Protein AF-A0A9D5SJ25-F1 (afdb_monomer)

Radius of gyration: 25.34 Å; Cα contacts (8 Å, |Δi|>4): 35; chains: 1; bounding box: 55×21×74 Å

Nearest PDB structures (foldseek):
  4bay-assembly1_A  TM=8.058E-01  e=9.791E-01  Homo sapiens
  8dk2-assembly1_D  TM=8.797E-01  e=1.371E+00  Pseudomonas aeruginosa PA14
  4ovv-assembly1_B  TM=4.702E-01  e=4.361E-01  Homo sapiens
  5y05-assembly1_A  TM=4.586E-01  e=3.811E-01  Mycolicibacterium smegmatis MC2 155
  8t8f-assembly1_E  TM=5.007E-01  e=4.031E+00  Saccharomyces cerevisiae W303

pLDDT: mean 81.31, std 14.92, range [41.81, 97.25]

Structure (mmCIF, N/CA/C/O backbone):
data_AF-A0A9D5SJ25-F1
#
_entry.id   AF-A0A9D5SJ25-F1
#
loop_
_atom_site.group_PDB
_atom_site.id
_atom_site.type_symbol
_atom_site.label_atom_id
_atom_site.label_alt_id
_atom_site.label_comp_id
_atom_site.label_asym_id
_atom_site.label_entity_id
_atom_site.label_seq_id
_atom_site.pdbx_PDB_ins_code
_atom_site.Cartn_x
_atom_site.Cartn_y
_atom_site.Cartn_z
_atom_site.occupancy
_atom_site.B_iso_or_equiv
_atom_site.auth_seq_id
_atom_site.auth_comp_id
_atom_site.auth_asym_id
_atom_site.auth_atom_id
_atom_site.pdbx_PDB_model_num
ATOM 1 N N . MET A 1 1 ? 35.946 -3.310 -43.940 1.00 50.12 1 MET A N 1
ATOM 2 C CA . MET A 1 1 ? 36.172 -2.083 -43.143 1.00 50.12 1 MET A CA 1
ATOM 3 C C . MET A 1 1 ? 34.874 -1.815 -42.413 1.00 50.12 1 MET A C 1
ATOM 5 O O . MET A 1 1 ? 33.852 -1.826 -43.081 1.00 50.12 1 MET A O 1
ATOM 9 N N . ALA A 1 2 ? 34.885 -1.671 -41.087 1.00 64.94 2 ALA A N 1
ATOM 10 C CA . ALA A 1 2 ? 33.654 -1.435 -40.335 1.00 64.94 2 ALA A CA 1
ATOM 11 C C . ALA A 1 2 ? 33.019 -0.110 -40.782 1.00 64.94 2 ALA A C 1
ATOM 13 O O . ALA A 1 2 ? 33.681 0.933 -40.784 1.00 64.94 2 ALA A O 1
ATOM 14 N N . ASN A 1 3 ? 31.758 -0.153 -41.203 1.00 70.12 3 ASN A N 1
ATOM 15 C CA . ASN A 1 3 ? 31.055 1.035 -41.655 1.00 70.12 3 ASN A CA 1
ATOM 16 C C . ASN A 1 3 ? 30.729 1.898 -40.431 1.00 70.12 3 ASN A C 1
ATOM 18 O O . ASN A 1 3 ? 30.011 1.484 -39.524 1.00 70.12 3 ASN A O 1
ATOM 22 N N . TRP A 1 4 ? 31.224 3.134 -40.407 1.00 73.88 4 TRP A N 1
ATOM 23 C CA . TRP A 1 4 ? 30.965 4.096 -39.326 1.00 73.88 4 TRP A CA 1
ATOM 24 C C . TRP A 1 4 ? 29.470 4.380 -39.080 1.00 73.88 4 TRP A C 1
ATOM 26 O O . TRP A 1 4 ? 29.109 4.855 -38.002 1.00 73.88 4 TRP A O 1
ATOM 36 N N . ASN A 1 5 ? 28.607 4.101 -40.061 1.00 73.75 5 ASN A N 1
ATOM 37 C CA . ASN A 1 5 ? 27.155 4.205 -39.918 1.00 73.75 5 ASN A CA 1
ATOM 38 C C . ASN A 1 5 ? 26.572 3.072 -39.063 1.00 73.75 5 ASN A C 1
ATOM 40 O O . ASN A 1 5 ? 25.752 3.369 -38.199 1.00 73.75 5 ASN A O 1
ATOM 44 N N . ASP A 1 6 ? 27.045 1.833 -39.219 1.00 73.25 6 ASP A N 1
ATOM 45 C CA . ASP A 1 6 ? 26.556 0.676 -38.452 1.00 73.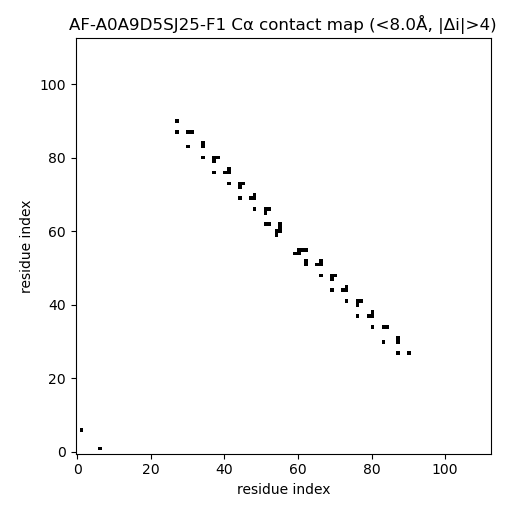25 6 ASP A CA 1
ATOM 46 C C . ASP A 1 6 ? 26.931 0.812 -36.968 1.00 73.25 6 ASP A C 1
ATOM 48 O O . ASP A 1 6 ? 26.100 0.623 -36.081 1.00 73.25 6 ASP A O 1
ATOM 52 N N . ILE A 1 7 ? 28.142 1.311 -36.683 1.00 72.94 7 ILE A N 1
ATOM 53 C CA . ILE A 1 7 ? 28.587 1.618 -35.312 1.00 72.94 7 ILE A CA 1
ATOM 54 C C . ILE A 1 7 ? 27.696 2.692 -34.666 1.00 72.94 7 ILE A C 1
ATOM 56 O O . ILE A 1 7 ? 27.264 2.538 -33.524 1.00 72.94 7 ILE A O 1
ATOM 60 N N . LYS A 1 8 ? 27.386 3.788 -35.376 1.00 73.75 8 LYS A N 1
ATOM 61 C CA . LYS A 1 8 ? 26.509 4.853 -34.848 1.00 73.75 8 LYS A CA 1
ATOM 62 C C . LYS A 1 8 ? 25.086 4.358 -34.598 1.00 73.75 8 LYS A C 1
ATOM 64 O O . LYS A 1 8 ? 24.468 4.758 -33.610 1.00 73.75 8 LYS A O 1
ATOM 69 N N . LEU A 1 9 ? 24.572 3.508 -35.482 1.00 73.75 9 LEU A N 1
ATOM 70 C CA . LEU A 1 9 ? 23.215 2.983 -35.400 1.00 73.75 9 LEU A CA 1
ATOM 71 C C . LEU A 1 9 ? 23.069 2.007 -34.221 1.00 73.75 9 LEU A C 1
ATOM 73 O O . LEU A 1 9 ? 22.128 2.138 -33.433 1.00 73.75 9 LEU A O 1
ATOM 77 N N . ASN A 1 10 ? 24.061 1.137 -34.014 1.00 70.62 10 ASN A N 1
ATOM 78 C CA . ASN A 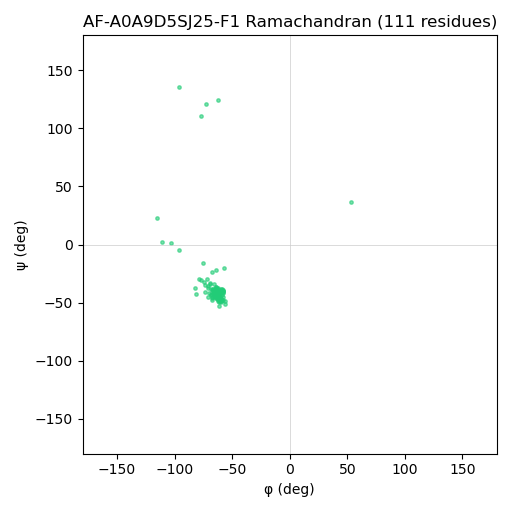1 10 ? 24.107 0.210 -32.881 1.00 70.62 10 ASN A CA 1
ATOM 79 C C . ASN A 1 10 ? 24.267 0.945 -31.543 1.00 70.62 10 ASN A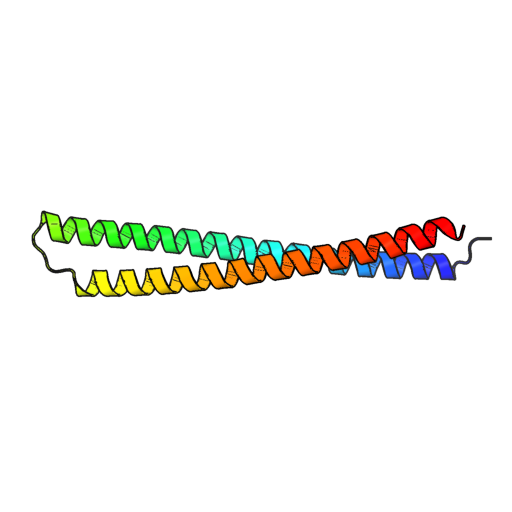 C 1
ATOM 81 O O . ASN A 1 10 ? 23.543 0.655 -30.590 1.00 70.62 10 ASN A O 1
ATOM 85 N N . VAL A 1 11 ? 25.125 1.972 -31.478 1.00 69.19 11 VAL A N 1
ATOM 86 C CA . VAL A 1 11 ? 25.263 2.823 -30.280 1.00 69.19 11 VAL A CA 1
ATOM 87 C C . VAL A 1 11 ? 23.952 3.552 -29.958 1.00 69.19 11 VAL A C 1
ATOM 89 O O . VAL A 1 11 ? 23.557 3.614 -28.793 1.00 69.19 11 VAL A O 1
ATOM 92 N N . SER A 1 12 ? 23.239 4.067 -30.965 1.00 72.88 12 SER A N 1
ATOM 93 C CA . SER A 1 12 ? 21.953 4.748 -30.762 1.00 72.88 12 SER A CA 1
ATOM 94 C C . SER A 1 12 ? 20.856 3.798 -30.264 1.00 72.88 12 SER A C 1
ATOM 96 O O . SER A 1 12 ? 20.128 4.145 -29.330 1.00 72.88 12 SER A O 1
ATOM 98 N N . ARG A 1 13 ? 20.763 2.580 -30.818 1.00 69.56 13 ARG A N 1
ATOM 99 C CA . ARG A 1 13 ? 19.830 1.550 -30.329 1.00 69.56 13 ARG A CA 1
ATOM 100 C C . ARG A 1 13 ? 20.160 1.109 -28.905 1.00 69.56 13 ARG A C 1
ATOM 102 O O . ARG A 1 13 ? 19.259 1.068 -28.068 1.00 69.56 13 ARG A O 1
ATOM 109 N N . ALA A 1 14 ? 21.432 0.847 -28.606 1.00 66.19 14 ALA A N 1
ATOM 110 C CA . ALA A 1 14 ? 21.878 0.462 -27.269 1.00 66.19 14 ALA A CA 1
ATOM 111 C C . ALA A 1 14 ? 21.586 1.561 -26.227 1.00 66.19 14 ALA A C 1
ATOM 113 O O . ALA A 1 14 ? 21.072 1.273 -25.141 1.00 66.19 14 ALA A O 1
ATOM 114 N N . ALA A 1 15 ? 21.820 2.832 -26.570 1.00 69.94 15 ALA A N 1
ATOM 115 C CA . ALA A 1 15 ? 21.486 3.970 -25.713 1.00 69.94 15 ALA A CA 1
ATOM 116 C C . ALA A 1 15 ? 19.969 4.080 -25.462 1.00 69.94 15 ALA A C 1
ATOM 118 O O . ALA A 1 15 ? 19.535 4.185 -24.317 1.00 69.94 15 ALA A O 1
ATOM 119 N N . ASN A 1 16 ? 19.135 3.966 -26.500 1.00 69.88 16 ASN A N 1
ATOM 120 C CA . ASN A 1 16 ? 17.677 4.001 -26.332 1.00 69.88 16 ASN A CA 1
ATOM 121 C C . ASN A 1 16 ? 17.149 2.823 -25.487 1.00 69.88 16 ASN A C 1
ATOM 123 O O . ASN A 1 16 ? 16.288 3.011 -24.626 1.00 69.88 16 ASN A O 1
ATOM 127 N N . LYS A 1 17 ? 17.694 1.614 -25.678 1.00 72.94 17 LYS A N 1
ATOM 128 C CA . LYS A 1 17 ? 17.319 0.396 -24.934 1.00 72.94 17 LYS A CA 1
ATOM 129 C C . LYS A 1 17 ? 17.694 0.492 -23.450 1.00 72.94 17 LYS A C 1
ATOM 131 O O . LYS A 1 17 ? 16.901 0.115 -22.587 1.00 72.94 17 LYS A O 1
ATOM 136 N N . THR A 1 18 ? 18.875 1.032 -23.142 1.00 68.06 18 THR A N 1
ATOM 137 C CA . THR A 1 18 ? 19.341 1.251 -21.758 1.00 68.06 18 THR A CA 1
ATOM 138 C C . THR A 1 18 ? 18.543 2.338 -21.040 1.00 68.06 18 THR A C 1
ATOM 140 O O . THR A 1 18 ? 18.134 2.117 -19.900 1.00 68.06 18 THR A O 1
ATOM 143 N N . ILE A 1 19 ? 18.235 3.457 -21.707 1.00 73.81 19 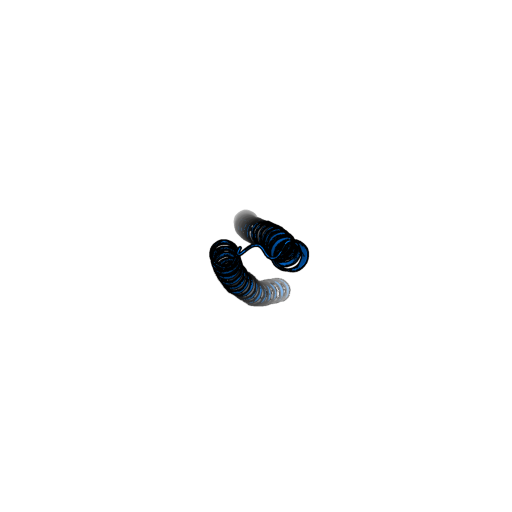ILE A N 1
ATOM 144 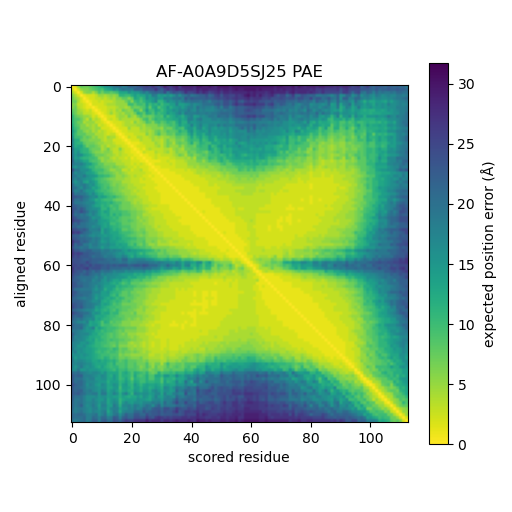C CA . ILE A 1 19 ? 17.370 4.519 -21.160 1.00 73.81 19 ILE A CA 1
ATOM 145 C C . ILE A 1 19 ? 15.976 3.968 -20.833 1.00 73.81 19 ILE A C 1
ATOM 147 O O . ILE A 1 19 ? 15.474 4.189 -19.730 1.00 73.81 19 ILE A O 1
ATOM 151 N N . LYS A 1 20 ? 15.368 3.200 -21.748 1.00 74.31 20 LYS A N 1
ATOM 152 C CA . LYS A 1 20 ? 14.043 2.598 -21.536 1.00 74.31 20 LYS A CA 1
ATOM 153 C C . LYS A 1 20 ? 14.030 1.645 -20.334 1.00 74.31 20 LYS A C 1
ATOM 155 O O . LYS A 1 20 ? 13.198 1.801 -19.443 1.00 74.31 20 LYS A O 1
ATOM 160 N N . LYS A 1 21 ? 15.000 0.725 -20.247 1.00 76.31 21 LYS A N 1
ATOM 161 C CA . LYS A 1 21 ? 15.125 -0.210 -19.110 1.00 76.31 21 LYS A CA 1
ATOM 162 C C . LYS A 1 21 ? 15.368 0.507 -17.778 1.00 76.31 21 LYS A C 1
ATOM 164 O O . LYS A 1 21 ? 14.837 0.082 -16.752 1.00 76.31 21 LYS A O 1
ATOM 169 N N . ALA A 1 22 ? 16.152 1.586 -17.774 1.00 72.25 22 ALA A N 1
ATOM 170 C CA . ALA A 1 22 ? 16.383 2.387 -16.574 1.00 72.25 22 ALA A CA 1
ATOM 171 C C . ALA A 1 22 ? 15.097 3.082 -16.091 1.00 72.25 22 ALA A C 1
ATOM 173 O O . ALA A 1 22 ? 14.806 3.048 -14.894 1.00 72.25 22 ALA A O 1
ATOM 174 N N . GLY A 1 23 ? 14.305 3.648 -17.012 1.00 75.69 23 GLY A N 1
ATOM 175 C CA . GLY A 1 23 ? 12.990 4.226 -16.710 1.00 75.69 23 GLY A CA 1
ATOM 176 C C . GLY A 1 23 ? 12.028 3.196 -16.118 1.00 75.69 23 GLY A C 1
ATOM 177 O O . GLY A 1 23 ? 11.491 3.396 -15.031 1.00 75.69 23 GLY A O 1
ATOM 178 N N . GLU A 1 24 ? 11.917 2.027 -16.750 1.00 77.69 24 GLU A N 1
ATOM 179 C CA . GLU A 1 24 ? 11.099 0.925 -16.240 1.00 77.69 24 GLU A CA 1
ATOM 180 C C . GLU A 1 24 ? 11.548 0.489 -14.831 1.00 77.69 24 GLU A C 1
ATOM 182 O O . GLU A 1 24 ? 10.729 0.256 -13.935 1.00 77.69 24 GLU A O 1
ATOM 187 N N . LEU A 1 25 ? 12.853 0.362 -14.577 1.00 76.00 25 LEU A N 1
ATOM 188 C CA . LEU A 1 25 ? 13.361 -0.006 -13.252 1.00 76.00 25 LEU A CA 1
ATOM 189 C C . LEU A 1 25 ? 12.979 1.033 -12.185 1.00 76.00 25 LEU A C 1
ATOM 191 O O . LEU A 1 25 ? 12.524 0.650 -11.104 1.00 76.00 25 LEU A O 1
ATOM 195 N N . ALA A 1 26 ? 13.106 2.323 -12.506 1.00 79.88 26 ALA A N 1
ATOM 196 C CA . ALA A 1 26 ? 12.709 3.416 -11.623 1.00 79.88 26 ALA A CA 1
ATOM 197 C C . ALA A 1 26 ? 11.201 3.385 -11.314 1.00 79.88 26 ALA A C 1
ATOM 199 O O . ALA A 1 26 ? 10.810 3.497 -10.149 1.00 79.88 26 ALA A O 1
ATOM 200 N N . ASP A 1 27 ? 10.363 3.132 -12.320 1.00 83.50 27 ASP A N 1
ATOM 201 C CA . ASP A 1 27 ? 8.912 3.019 -12.144 1.00 83.50 27 ASP A CA 1
ATOM 202 C C . ASP A 1 27 ? 8.536 1.856 -11.216 1.00 83.50 27 ASP A C 1
ATOM 204 O O . ASP A 1 27 ? 7.724 2.016 -10.301 1.00 83.50 27 ASP A O 1
ATOM 208 N N . SER A 1 28 ? 9.185 0.696 -11.366 1.00 83.69 28 SER A N 1
ATOM 209 C CA . SER A 1 28 ? 8.958 -0.452 -10.472 1.00 83.69 28 SER A CA 1
ATOM 210 C C . SER A 1 28 ? 9.410 -0.163 -9.043 1.00 83.69 28 SER A C 1
ATOM 212 O O . SER A 1 28 ? 8.714 -0.511 -8.084 1.00 83.69 28 SER A O 1
ATOM 214 N N . ALA A 1 29 ? 10.550 0.510 -8.867 1.00 84.62 29 ALA A N 1
ATOM 215 C CA . ALA A 1 29 ? 11.009 0.925 -7.547 1.00 84.62 29 ALA A CA 1
ATOM 216 C C . ALA A 1 29 ? 9.992 1.865 -6.877 1.00 84.62 29 ALA A C 1
ATOM 218 O O . ALA A 1 29 ? 9.637 1.652 -5.716 1.00 84.62 29 ALA A O 1
ATOM 219 N N . SER A 1 30 ? 9.456 2.837 -7.621 1.00 89.94 30 SER A N 1
ATOM 220 C CA . SER A 1 30 ? 8.414 3.755 -7.147 1.00 89.94 30 SER A CA 1
ATOM 221 C C . SER A 1 30 ? 7.146 3.014 -6.703 1.00 89.94 30 SER A C 1
ATOM 223 O O . SER A 1 30 ? 6.656 3.219 -5.586 1.00 89.94 30 SER A O 1
ATOM 225 N N . MET A 1 31 ? 6.652 2.073 -7.517 1.00 90.19 31 MET A N 1
ATOM 226 C CA . MET A 1 31 ? 5.483 1.254 -7.174 1.00 90.19 31 MET A CA 1
ATOM 227 C C . MET A 1 31 ? 5.722 0.404 -5.918 1.00 90.19 31 MET A C 1
ATOM 229 O O . MET A 1 31 ? 4.859 0.339 -5.040 1.00 90.19 31 MET A O 1
ATOM 233 N N . ASN A 1 32 ? 6.905 -0.199 -5.783 1.00 90.31 32 ASN A N 1
ATOM 234 C CA . ASN A 1 32 ? 7.266 -1.000 -4.611 1.00 90.31 32 ASN A CA 1
ATOM 235 C C . ASN A 1 32 ? 7.392 -0.162 -3.332 1.00 90.31 32 ASN A C 1
ATOM 237 O O . ASN A 1 32 ? 6.952 -0.597 -2.265 1.00 90.31 32 ASN A O 1
ATOM 241 N N . ILE A 1 33 ? 7.958 1.045 -3.419 1.00 93.50 33 ILE A N 1
ATOM 242 C CA . ILE A 1 33 ? 8.007 1.986 -2.292 1.00 93.50 33 ILE A CA 1
ATOM 243 C C . ILE A 1 33 ? 6.583 2.345 -1.867 1.00 93.50 33 ILE A C 1
ATOM 245 O O . ILE A 1 33 ? 6.245 2.200 -0.692 1.00 93.50 33 ILE A O 1
ATOM 249 N N . LYS A 1 34 ? 5.721 2.719 -2.821 1.00 93.50 34 LYS A N 1
ATOM 250 C CA . LYS A 1 34 ? 4.316 3.047 -2.547 1.00 93.50 34 LYS A CA 1
ATOM 251 C C . LYS A 1 34 ? 3.579 1.882 -1.883 1.00 93.50 34 LYS A C 1
ATOM 253 O O . LYS A 1 34 ? 2.850 2.098 -0.917 1.00 93.50 34 LYS A O 1
ATOM 258 N N . LEU A 1 35 ? 3.817 0.649 -2.334 1.00 93.88 35 LEU A N 1
ATOM 259 C CA . LEU A 1 35 ? 3.242 -0.555 -1.734 1.00 93.88 35 LEU A CA 1
ATOM 260 C C . LEU A 1 35 ? 3.689 -0.737 -0.278 1.00 93.88 35 LEU A C 1
ATOM 262 O O . LEU A 1 35 ? 2.861 -1.002 0.593 1.00 93.88 35 LEU A O 1
ATOM 266 N N . LYS A 1 36 ? 4.984 -0.568 0.013 1.00 93.62 36 LYS A N 1
ATOM 267 C CA . LYS A 1 36 ? 5.500 -0.631 1.389 1.00 93.62 36 LYS A CA 1
ATOM 268 C C . LYS A 1 36 ? 4.890 0.456 2.272 1.00 93.62 36 LYS A C 1
ATOM 270 O O . LYS A 1 36 ? 4.485 0.157 3.391 1.00 93.62 36 LYS A O 1
ATOM 275 N N . THR A 1 37 ? 4.760 1.680 1.766 1.00 95.44 37 THR A N 1
ATOM 276 C CA . THR A 1 37 ? 4.114 2.782 2.492 1.00 95.44 37 THR A CA 1
ATOM 277 C C . THR A 1 37 ? 2.650 2.481 2.807 1.00 95.44 37 THR A C 1
ATOM 279 O O . THR A 1 37 ? 2.215 2.715 3.931 1.00 95.44 37 THR A O 1
ATOM 282 N N . LEU A 1 38 ? 1.883 1.946 1.852 1.00 94.69 38 LEU A N 1
ATOM 283 C CA . LEU A 1 38 ? 0.486 1.571 2.092 1.00 94.69 38 LEU A CA 1
ATOM 284 C C . LEU A 1 38 ? 0.366 0.431 3.112 1.00 94.69 38 LEU A C 1
ATOM 286 O O . LEU A 1 38 ? -0.481 0.506 3.997 1.00 94.69 38 LEU A O 1
ATOM 290 N N . ASN A 1 39 ? 1.241 -0.578 3.048 1.00 94.12 39 ASN A N 1
ATOM 291 C CA . ASN A 1 39 ? 1.270 -1.651 4.046 1.00 94.12 39 ASN A CA 1
ATOM 292 C C . ASN A 1 39 ? 1.617 -1.134 5.452 1.00 94.12 39 ASN A C 1
ATOM 294 O O . ASN A 1 39 ? 1.020 -1.591 6.422 1.00 94.12 39 ASN A O 1
ATOM 298 N N . ALA A 1 40 ? 2.540 -0.174 5.570 1.00 96.06 40 ALA A N 1
ATOM 299 C CA . ALA A 1 40 ? 2.854 0.459 6.852 1.00 96.06 40 ALA A CA 1
ATOM 300 C C . ALA A 1 40 ? 1.629 1.195 7.418 1.00 96.06 40 ALA A C 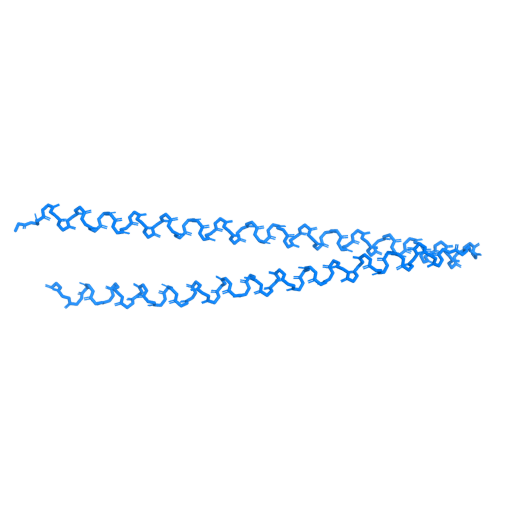1
ATOM 302 O O . ALA A 1 40 ? 1.223 0.923 8.544 1.00 96.06 40 ALA A O 1
ATOM 303 N N . LYS A 1 41 ? 0.961 2.019 6.595 1.00 95.69 41 LYS A N 1
ATOM 304 C CA . LYS A 1 41 ? -0.288 2.697 6.985 1.00 95.69 41 LYS A CA 1
ATOM 305 C C . LYS A 1 41 ? -1.378 1.712 7.407 1.00 95.69 41 LYS A C 1
ATOM 307 O O . LYS A 1 41 ? -2.103 1.978 8.359 1.00 95.69 41 LYS A O 1
ATOM 312 N N . LEU A 1 42 ? -1.501 0.583 6.708 1.00 96.00 42 LEU A N 1
ATOM 313 C CA . LEU A 1 42 ? -2.447 -0.474 7.062 1.00 96.00 42 LEU A CA 1
ATOM 314 C C . LEU A 1 42 ? -2.131 -1.057 8.447 1.00 96.00 42 LEU A C 1
ATOM 316 O O . LEU A 1 42 ? -3.040 -1.226 9.258 1.00 96.00 42 LEU A O 1
ATOM 320 N N . GLY A 1 43 ? -0.851 -1.309 8.731 1.00 95.62 43 GLY A N 1
ATOM 321 C CA . GLY A 1 43 ? -0.379 -1.721 10.053 1.00 95.62 43 GLY A CA 1
ATOM 322 C C . GLY A 1 43 ? -0.765 -0.721 11.145 1.00 95.62 43 GLY A C 1
ATOM 323 O O . GLY A 1 43 ? -1.387 -1.113 12.132 1.00 95.62 43 GLY A O 1
ATOM 324 N N . ASP A 1 44 ? -0.507 0.570 10.919 1.00 97.25 44 ASP A N 1
ATOM 325 C CA . ASP A 1 44 ? -0.868 1.638 11.861 1.00 97.25 44 ASP A CA 1
ATOM 326 C C . ASP A 1 44 ? -2.377 1.648 12.153 1.00 97.25 44 ASP A C 1
ATOM 328 O O . ASP A 1 44 ? -2.805 1.835 13.293 1.00 97.25 44 ASP A O 1
ATOM 332 N N . ARG A 1 45 ? -3.218 1.424 11.132 1.00 96.12 45 ARG A N 1
ATOM 333 C CA . ARG A 1 45 ? -4.679 1.373 11.307 1.00 96.12 45 ARG A CA 1
ATOM 334 C C . ARG A 1 45 ? -5.144 0.159 12.098 1.00 96.12 45 ARG A C 1
ATOM 336 O O . ARG A 1 45 ? -6.022 0.308 12.947 1.00 96.12 45 ARG A O 1
ATOM 343 N N . PHE A 1 46 ? -4.534 -1.008 11.897 1.00 96.69 46 PHE A N 1
ATOM 344 C CA . PHE A 1 46 ? -4.808 -2.171 12.743 1.00 96.69 46 PHE A CA 1
ATOM 345 C C . PHE A 1 46 ? -4.383 -1.946 14.196 1.00 96.69 46 PHE A C 1
ATOM 347 O O . PHE A 1 46 ? -5.095 -2.369 15.108 1.00 96.69 46 PHE A O 1
ATOM 354 N N . GLU A 1 47 ? -3.277 -1.239 14.434 1.00 96.81 47 GLU A N 1
ATOM 355 C CA . GLU A 1 47 ? -2.860 -0.879 15.790 1.00 96.81 47 GLU A CA 1
ATOM 356 C C . GLU A 1 47 ? -3.877 0.058 16.463 1.00 96.81 47 GLU A C 1
ATOM 358 O O . GLU A 1 47 ? -4.252 -0.154 17.619 1.00 96.81 47 GLU A O 1
ATOM 363 N N . VAL A 1 48 ? -4.378 1.066 15.739 1.00 95.25 48 VAL A N 1
ATOM 364 C CA . VAL A 1 48 ? -5.437 1.963 16.233 1.00 95.25 48 VAL A CA 1
ATOM 365 C C . VAL A 1 48 ? -6.714 1.181 16.544 1.00 95.25 48 VAL A C 1
ATOM 367 O O . VAL A 1 48 ? -7.270 1.342 17.632 1.00 95.25 48 VAL A O 1
ATOM 370 N N . LEU A 1 49 ? -7.145 0.289 15.647 1.00 95.69 49 LEU A N 1
ATOM 371 C CA . LEU A 1 49 ? -8.310 -0.573 15.864 1.00 95.69 49 LEU A CA 1
ATOM 372 C C . LEU A 1 49 ? -8.148 -1.436 17.125 1.00 95.69 49 LEU A C 1
ATOM 374 O O . LEU A 1 49 ? -9.059 -1.514 17.952 1.00 95.69 49 LEU A O 1
ATOM 378 N N . GLY A 1 50 ? -6.974 -2.043 17.311 1.00 94.25 50 GLY A N 1
ATOM 379 C CA . GLY A 1 50 ? -6.647 -2.831 18.500 1.00 94.25 50 GLY A CA 1
ATOM 380 C C . GLY A 1 50 ? -6.703 -2.006 19.789 1.00 94.25 50 GLY A C 1
ATOM 381 O O . GLY A 1 50 ? -7.262 -2.446 20.792 1.00 94.25 50 GLY A O 1
ATOM 382 N N . LYS A 1 51 ? -6.194 -0.769 19.764 1.00 94.75 51 LYS A N 1
ATOM 383 C CA . LYS A 1 51 ? -6.266 0.148 20.913 1.00 94.75 51 LYS A CA 1
ATOM 384 C C . LYS A 1 51 ? -7.705 0.538 21.252 1.00 94.75 51 LYS A C 1
ATOM 386 O O . LYS A 1 51 ? -8.048 0.582 22.432 1.00 94.75 51 LYS A O 1
ATOM 391 N N . LEU A 1 52 ? -8.536 0.829 20.250 1.00 93.38 52 LEU A N 1
ATOM 392 C CA . LEU A 1 52 ? -9.937 1.219 20.452 1.00 93.38 52 LEU A CA 1
ATOM 393 C C . LEU A 1 52 ? -10.774 0.061 20.996 1.00 93.38 52 LEU A C 1
ATOM 395 O O . LEU A 1 52 ? -11.482 0.225 21.986 1.00 93.38 52 LEU A O 1
ATOM 399 N N . THR A 1 53 ? -10.627 -1.124 20.405 1.00 92.56 53 THR A N 1
ATOM 400 C CA . THR A 1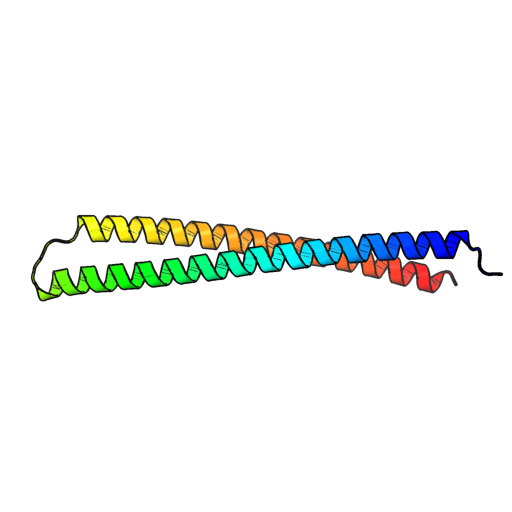 53 ? -11.318 -2.340 20.859 1.00 92.56 53 THR A CA 1
ATOM 401 C C . THR A 1 53 ? -10.893 -2.743 22.269 1.00 92.56 53 THR A C 1
ATOM 403 O O . THR A 1 53 ? -11.750 -3.050 23.096 1.00 92.56 53 THR A O 1
ATOM 406 N N . TYR A 1 54 ? -9.597 -2.661 22.595 1.00 92.94 54 TYR A N 1
ATOM 407 C CA . TYR A 1 54 ? -9.111 -2.891 23.957 1.00 92.94 54 TYR A CA 1
ATOM 408 C C . TYR A 1 54 ? -9.728 -1.911 24.963 1.00 92.94 54 TYR A C 1
ATOM 410 O O . TYR A 1 54 ? -10.198 -2.336 26.017 1.00 92.94 54 TYR A O 1
ATOM 418 N N . LYS A 1 55 ? -9.754 -0.607 24.649 1.00 90.94 55 LYS A N 1
ATOM 419 C CA . LYS A 1 55 ? -10.359 0.408 25.527 1.00 90.94 55 LYS A CA 1
ATOM 420 C C . LYS A 1 55 ? -11.845 0.142 25.749 1.00 90.94 55 LYS A C 1
ATOM 422 O O . LYS A 1 55 ? -12.275 0.137 26.898 1.00 90.94 55 LYS A O 1
ATOM 427 N N . GLN A 1 56 ? -12.580 -0.149 24.679 1.00 91.31 56 GLN A N 1
ATOM 428 C CA . GLN A 1 56 ? -13.999 -0.479 24.751 1.00 91.31 56 GLN A CA 1
ATOM 429 C C . GLN A 1 56 ? -14.255 -1.693 25.654 1.00 91.31 56 GLN A C 1
ATOM 431 O O . GLN A 1 56 ? -15.089 -1.613 26.548 1.00 91.31 56 GLN A O 1
ATOM 436 N N . LEU A 1 57 ? -13.501 -2.787 25.492 1.00 89.88 57 LEU A N 1
ATOM 437 C CA . LEU A 1 57 ? -13.659 -3.982 26.333 1.00 89.88 57 LEU A CA 1
ATOM 438 C C . LEU A 1 57 ? -13.210 -3.767 27.785 1.00 89.88 57 LEU A C 1
ATOM 440 O O . LEU A 1 57 ? -13.755 -4.388 28.693 1.00 89.88 57 LEU A O 1
ATOM 444 N N . LYS A 1 58 ? -12.181 -2.943 28.018 1.00 92.94 58 LYS A N 1
ATOM 445 C CA . LYS A 1 58 ? -11.594 -2.761 29.352 1.00 92.94 58 LYS A CA 1
ATOM 446 C C . LYS A 1 58 ? -12.361 -1.764 30.217 1.00 92.94 58 LYS A C 1
ATOM 448 O O . LYS A 1 58 ? -12.419 -1.958 31.431 1.00 92.94 58 LYS A O 1
ATOM 453 N N . PHE A 1 59 ? -12.869 -0.693 29.614 1.00 91.00 59 PHE A N 1
ATOM 454 C CA . PHE A 1 59 ? -13.484 0.435 30.317 1.00 91.00 59 PHE A CA 1
ATOM 455 C C . PHE A 1 59 ? -14.997 0.539 30.093 1.00 91.00 59 PHE A C 1
ATOM 457 O O . PHE A 1 59 ? -15.603 1.473 30.607 1.00 91.00 59 PHE A O 1
ATOM 464 N N . ASP A 1 60 ? -15.588 -0.404 29.350 1.00 82.81 60 ASP A N 1
ATOM 465 C CA . ASP A 1 60 ? -17.007 -0.414 28.965 1.00 82.81 60 ASP A CA 1
ATOM 466 C C . ASP A 1 60 ? -17.444 0.905 28.297 1.00 82.81 60 ASP A C 1
ATOM 468 O O . ASP A 1 60 ? -18.533 1.439 28.507 1.00 82.81 60 ASP A O 1
ATOM 472 N N . THR A 1 61 ? -16.532 1.484 27.506 1.00 81.50 61 THR A N 1
ATOM 473 C CA . THR A 1 61 ? -16.748 2.729 26.767 1.00 81.50 61 THR A CA 1
ATOM 474 C C . THR A 1 61 ? -17.179 2.438 25.336 1.00 81.50 61 THR A C 1
ATOM 476 O O . THR A 1 61 ? -16.585 1.613 24.644 1.00 81.50 61 THR A O 1
ATOM 479 N N . SER A 1 62 ? -18.192 3.151 24.843 1.00 84.06 62 SER A N 1
ATOM 480 C CA . SER A 1 62 ? -18.614 3.023 23.446 1.00 84.06 62 SER A CA 1
ATOM 481 C C . SER A 1 62 ? -17.655 3.777 22.521 1.00 84.06 62 SER A C 1
ATOM 483 O O . SER A 1 62 ? -17.638 5.005 22.515 1.00 84.06 62 SER A O 1
ATOM 485 N N . HIS A 1 63 ? -16.880 3.036 21.723 1.00 87.50 63 HIS A N 1
ATOM 486 C CA . HIS A 1 63 ? -16.053 3.564 20.626 1.00 87.50 63 HIS A CA 1
ATOM 487 C C . HIS A 1 63 ? -16.533 3.056 19.257 1.00 87.50 63 HIS A C 1
ATOM 489 O O . HIS A 1 63 ? -15.764 3.008 18.297 1.00 87.50 63 HIS A O 1
ATOM 495 N N . ALA A 1 64 ? -17.804 2.655 19.155 1.00 88.44 64 ALA A N 1
ATOM 496 C CA . ALA A 1 64 ? -18.346 1.979 17.977 1.00 88.44 64 ALA A CA 1
ATOM 497 C C . ALA A 1 64 ? -18.197 2.799 16.680 1.00 88.44 64 ALA A C 1
ATOM 499 O O . ALA A 1 64 ? -17.827 2.244 15.646 1.00 88.44 64 ALA A O 1
ATOM 500 N N . GLU A 1 65 ? -18.420 4.116 16.731 1.00 90.81 65 GLU A N 1
ATOM 501 C CA . GLU A 1 65 ? -18.268 5.000 15.56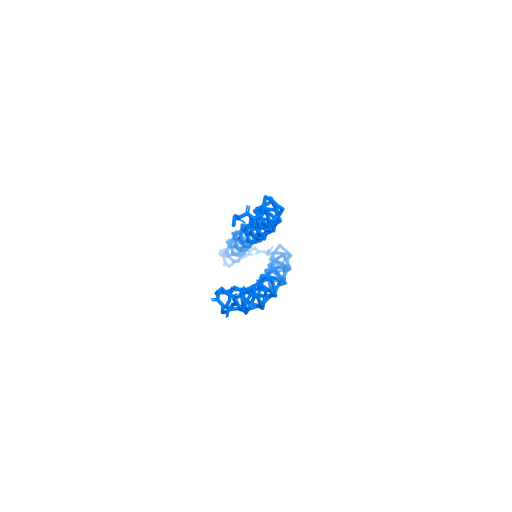5 1.00 90.81 65 GLU A CA 1
ATOM 502 C C . GLU A 1 65 ? -16.806 5.118 15.112 1.00 90.81 65 GLU A C 1
ATOM 504 O O . GLU A 1 65 ? -16.508 4.989 13.923 1.00 90.81 65 GLU A O 1
ATOM 509 N N . GLU A 1 66 ? -15.876 5.307 16.054 1.00 91.75 66 GLU A N 1
ATOM 510 C CA . GLU A 1 66 ? -14.439 5.374 15.763 1.00 91.75 66 GLU A CA 1
ATOM 511 C C . GLU A 1 66 ? -13.937 4.054 15.167 1.00 91.75 66 GLU A C 1
ATOM 513 O O . GLU A 1 66 ? -13.214 4.053 14.171 1.00 91.75 66 GLU A O 1
ATOM 518 N N . ILE A 1 67 ? -14.371 2.925 15.732 1.00 92.62 67 ILE A N 1
ATOM 519 C CA . ILE A 1 67 ? -14.060 1.584 15.229 1.00 92.62 67 ILE A CA 1
ATOM 520 C C . ILE A 1 67 ? -14.592 1.408 13.807 1.00 92.62 67 ILE A C 1
ATOM 522 O O . ILE A 1 67 ? -13.842 0.977 12.932 1.00 92.62 67 ILE A O 1
ATOM 526 N N . SER A 1 68 ? -15.849 1.780 13.550 1.00 93.44 68 SER A N 1
ATOM 527 C CA . SER A 1 68 ? -16.443 1.685 12.213 1.00 93.44 68 SER A CA 1
ATOM 528 C C . SER A 1 68 ? -15.670 2.517 11.191 1.00 93.44 68 SER A C 1
ATOM 530 O O . SER A 1 68 ? -15.458 2.066 10.066 1.00 93.44 68 SER A O 1
ATOM 532 N N . LYS A 1 69 ? -15.218 3.715 11.574 1.00 95.06 69 LYS A N 1
ATOM 533 C CA . LYS A 1 69 ? -14.408 4.571 10.705 1.00 95.06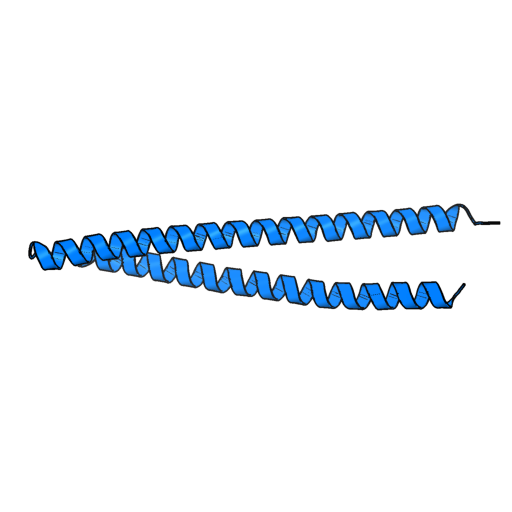 69 LYS A CA 1
ATOM 534 C C . LYS A 1 69 ? -13.045 3.947 10.406 1.00 95.06 69 LYS A C 1
ATOM 536 O O . LYS A 1 69 ? -12.630 3.917 9.253 1.00 95.06 69 LYS A O 1
ATOM 541 N N . VAL A 1 70 ? -12.368 3.411 11.421 1.00 95.38 70 VAL A N 1
ATOM 542 C CA . VAL A 1 70 ? -11.064 2.753 11.244 1.00 95.38 70 VAL A CA 1
ATOM 543 C C . VAL A 1 70 ? -11.185 1.503 10.367 1.00 95.38 70 VAL A C 1
ATOM 545 O O . VAL A 1 70 ? -10.307 1.263 9.543 1.00 95.38 70 VAL A O 1
ATOM 548 N N . ILE A 1 71 ? -12.274 0.737 10.488 1.00 95.25 71 ILE A N 1
ATOM 549 C CA . ILE A 1 71 ? -12.551 -0.409 9.608 1.00 95.25 71 ILE A CA 1
ATOM 550 C C . ILE A 1 71 ? -12.708 0.049 8.152 1.00 95.25 71 ILE A C 1
ATOM 552 O O . ILE A 1 71 ? -12.059 -0.513 7.275 1.00 95.25 71 ILE A O 1
ATOM 556 N N . ALA A 1 72 ? -13.480 1.110 7.898 1.00 96.44 72 ALA A N 1
ATOM 557 C CA . ALA A 1 72 ? -13.634 1.649 6.546 1.00 96.44 72 ALA A CA 1
ATOM 558 C C . ALA A 1 72 ? -12.291 2.110 5.943 1.00 96.44 72 ALA A C 1
ATOM 560 O O . ALA A 1 72 ? -11.996 1.811 4.787 1.00 96.44 72 ALA A O 1
ATOM 561 N N . GLU A 1 73 ? -11.439 2.772 6.735 1.00 95.56 73 GLU A N 1
ATOM 562 C CA . GLU A 1 73 ? -10.088 3.164 6.304 1.00 95.56 73 GLU A CA 1
ATOM 563 C C . GLU A 1 73 ? -9.189 1.944 6.009 1.00 95.56 73 GLU A C 1
ATOM 565 O O . GLU A 1 73 ? -8.384 1.970 5.076 1.00 95.56 73 GLU A O 1
ATOM 570 N N . ILE A 1 74 ? -9.319 0.859 6.781 1.00 97.19 74 ILE A N 1
ATOM 571 C CA . ILE A 1 74 ? -8.606 -0.408 6.547 1.00 97.19 74 ILE A CA 1
ATOM 572 C C . ILE A 1 74 ? -9.038 -1.042 5.224 1.00 97.19 74 ILE A C 1
ATOM 574 O O . ILE A 1 74 ? -8.182 -1.501 4.462 1.00 97.19 74 ILE A O 1
ATOM 578 N N . ASP A 1 75 ? -10.338 -1.073 4.946 1.00 96.81 75 ASP A N 1
ATOM 579 C CA . ASP A 1 75 ? -10.877 -1.661 3.721 1.00 96.81 75 ASP A CA 1
ATOM 580 C C . ASP A 1 75 ? -10.449 -0.863 2.485 1.00 96.81 75 ASP A C 1
ATOM 582 O O . ASP A 1 75 ? -10.004 -1.448 1.494 1.00 96.81 75 ASP A O 1
ATOM 586 N N . GLU A 1 76 ? -10.455 0.470 2.569 1.00 96.19 76 GLU A N 1
ATOM 587 C CA . GLU A 1 76 ? -9.934 1.331 1.507 1.00 96.19 76 GLU A CA 1
ATOM 588 C C . GLU A 1 76 ? -8.439 1.075 1.250 1.00 96.19 76 GLU A C 1
ATOM 590 O O . GLU A 1 76 ? -8.015 0.894 0.105 1.00 96.19 76 GLU A O 1
ATOM 595 N N . LEU A 1 77 ? -7.622 0.998 2.307 1.00 95.81 77 LEU A N 1
ATOM 596 C CA . LEU A 1 77 ? -6.191 0.706 2.178 1.00 95.81 77 LEU A CA 1
ATOM 597 C C . LEU A 1 77 ? -5.938 -0.675 1.562 1.00 95.81 77 LEU A C 1
ATOM 599 O O . LEU A 1 77 ? -5.016 -0.827 0.755 1.00 95.81 77 LEU A O 1
ATOM 603 N N . ARG A 1 78 ? -6.746 -1.681 1.911 1.00 96.00 78 ARG A N 1
ATOM 604 C CA . ARG A 1 78 ? -6.663 -3.026 1.324 1.00 96.00 78 ARG A CA 1
ATOM 605 C C . ARG A 1 78 ? -6.956 -3.009 -0.168 1.00 96.00 78 ARG A C 1
ATOM 607 O O . ARG A 1 78 ? -6.214 -3.637 -0.924 1.00 96.00 78 ARG A O 1
ATOM 614 N N . GLU A 1 79 ? -7.976 -2.271 -0.586 1.00 96.25 79 GLU A N 1
ATOM 615 C CA . GLU A 1 79 ? -8.318 -2.131 -1.999 1.00 96.25 79 GLU A CA 1
ATOM 616 C C . GLU A 1 79 ? -7.203 -1.409 -2.772 1.00 96.25 79 GLU A C 1
ATOM 618 O O . GLU A 1 79 ? -6.743 -1.896 -3.804 1.00 96.25 79 GLU A O 1
ATOM 623 N N . GLN A 1 80 ? -6.654 -0.320 -2.224 1.00 94.44 80 GLN A N 1
ATOM 624 C CA . GLN A 1 80 ? -5.513 0.377 -2.830 1.00 94.44 80 GLN A CA 1
ATOM 625 C C . GLN A 1 80 ? -4.274 -0.525 -2.960 1.00 94.44 80 GLN A C 1
ATOM 627 O O . GLN A 1 80 ? -3.575 -0.488 -3.977 1.00 94.44 80 GLN A O 1
ATOM 632 N N . ILE A 1 81 ? -3.989 -1.350 -1.946 1.00 94.56 81 ILE A N 1
ATOM 633 C CA . ILE A 1 81 ? -2.894 -2.330 -1.983 1.00 94.56 81 ILE A CA 1
ATOM 634 C C . ILE A 1 81 ? -3.142 -3.381 -3.064 1.00 94.56 81 ILE A C 1
ATOM 636 O O . ILE A 1 81 ? -2.208 -3.736 -3.782 1.00 94.56 81 ILE A O 1
ATOM 640 N N . LYS A 1 82 ? -4.375 -3.881 -3.183 1.00 95.00 82 LYS A N 1
ATOM 641 C CA . LYS A 1 82 ? -4.752 -4.871 -4.193 1.00 95.00 82 LYS A CA 1
ATOM 642 C C . LYS A 1 82 ? -4.544 -4.320 -5.604 1.00 95.00 82 LYS A C 1
ATOM 644 O O . LYS A 1 82 ? -3.773 -4.903 -6.361 1.00 95.00 82 LYS A O 1
ATOM 649 N N . GLN A 1 83 ? -5.109 -3.152 -5.901 1.00 93.81 83 GLN A N 1
ATOM 650 C CA . GLN A 1 83 ? -4.959 -2.492 -7.201 1.00 93.81 83 GLN A CA 1
ATOM 651 C C . GLN A 1 83 ? -3.491 -2.206 -7.541 1.00 93.81 83 GLN A C 1
ATOM 653 O O . GLN A 1 83 ? -3.065 -2.332 -8.687 1.00 93.81 83 GLN A O 1
ATOM 658 N N . LEU A 1 84 ? -2.680 -1.820 -6.551 1.00 92.38 84 LEU A N 1
ATOM 659 C CA . LEU A 1 84 ? -1.259 -1.575 -6.780 1.00 92.38 84 LEU A CA 1
ATOM 660 C C . LEU A 1 84 ? -0.480 -2.873 -7.037 1.00 92.38 84 LEU A C 1
ATOM 662 O O . LEU A 1 84 ? 0.438 -2.870 -7.852 1.00 92.38 84 LEU A O 1
ATOM 666 N N . LYS A 1 85 ? -0.837 -3.979 -6.374 1.00 92.12 85 LYS A N 1
ATOM 667 C CA . LYS A 1 85 ? -0.243 -5.297 -6.644 1.00 92.12 85 LYS A CA 1
ATOM 668 C C . LYS A 1 85 ? -0.577 -5.794 -8.047 1.00 92.12 85 LYS A C 1
ATOM 670 O O . LYS A 1 85 ? 0.316 -6.323 -8.699 1.00 92.12 85 LYS A O 1
ATOM 675 N N . GLU A 1 86 ? -1.812 -5.596 -8.501 1.00 92.31 86 GLU A N 1
ATOM 676 C CA . GLU A 1 86 ? -2.236 -5.919 -9.870 1.00 92.31 86 GLU A CA 1
ATOM 677 C C . GLU A 1 86 ? -1.405 -5.130 -10.888 1.00 92.31 86 GLU A C 1
ATOM 679 O O . GLU A 1 86 ? -0.752 -5.734 -11.732 1.00 92.31 86 GLU A O 1
ATOM 684 N N . LYS A 1 87 ? -1.261 -3.811 -10.707 1.00 89.12 87 LYS A N 1
ATOM 685 C CA . LYS A 1 87 ? -0.399 -2.976 -11.568 1.00 89.12 87 LYS A CA 1
ATOM 686 C C . LYS A 1 87 ? 1.067 -3.410 -11.581 1.00 89.12 87 LYS A C 1
ATOM 688 O O . LYS A 1 87 ? 1.718 -3.359 -12.619 1.00 89.12 87 LYS A O 1
ATOM 693 N N . ILE A 1 88 ? 1.614 -3.820 -10.434 1.00 88.81 88 ILE A N 1
ATOM 694 C CA . ILE A 1 88 ? 2.989 -4.340 -10.359 1.00 88.81 88 ILE A CA 1
ATOM 695 C C . ILE A 1 88 ? 3.107 -5.670 -11.116 1.00 88.81 88 ILE A C 1
ATOM 697 O O . ILE A 1 88 ? 4.136 -5.911 -11.747 1.00 88.81 88 ILE A O 1
ATOM 701 N N . ALA A 1 89 ? 2.088 -6.531 -11.048 1.00 87.94 89 ALA A N 1
ATOM 702 C CA . ALA A 1 89 ? 2.061 -7.796 -11.774 1.00 87.94 89 ALA A CA 1
ATOM 703 C C . ALA A 1 89 ? 1.968 -7.568 -13.290 1.00 87.94 89 ALA A C 1
ATOM 705 O O . ALA A 1 89 ? 2.804 -8.094 -14.019 1.00 87.94 89 ALA A O 1
ATOM 706 N N . GLU A 1 90 ? 1.055 -6.707 -13.743 1.00 87.88 90 GLU A N 1
ATOM 707 C CA . GLU A 1 90 ? 0.919 -6.298 -15.149 1.00 87.88 90 GLU A CA 1
ATOM 708 C C . GLU A 1 90 ? 2.237 -5.723 -15.689 1.00 87.88 90 GLU A C 1
ATOM 710 O O . GLU A 1 90 ? 2.786 -6.218 -16.672 1.00 87.88 90 GLU A O 1
ATOM 715 N N . ALA A 1 91 ? 2.832 -4.761 -14.974 1.00 84.38 91 ALA A N 1
ATOM 716 C CA . ALA A 1 91 ? 4.106 -4.153 -15.361 1.00 84.38 91 ALA A CA 1
ATOM 717 C C . ALA A 1 91 ? 5.285 -5.146 -15.355 1.00 84.38 91 ALA A C 1
ATOM 719 O O . ALA A 1 91 ? 6.319 -4.892 -15.981 1.00 84.38 91 ALA A O 1
ATOM 720 N N . LYS A 1 92 ? 5.177 -6.256 -14.616 1.00 83.31 92 LYS A N 1
ATOM 721 C CA . LYS A 1 92 ? 6.172 -7.334 -14.615 1.00 83.31 92 LYS A CA 1
ATOM 722 C C . LYS A 1 92 ? 5.976 -8.266 -15.810 1.00 83.31 92 LYS A C 1
ATOM 724 O O . LYS A 1 92 ? 6.970 -8.637 -16.429 1.00 83.31 92 LYS A O 1
ATOM 729 N N . GLU A 1 93 ? 4.738 -8.622 -16.140 1.00 82.94 93 GLU A N 1
ATOM 730 C CA . GLU A 1 93 ? 4.418 -9.438 -17.316 1.00 82.94 93 GLU A CA 1
ATOM 731 C C . GLU A 1 93 ? 4.785 -8.721 -18.621 1.00 82.94 93 GLU A C 1
ATOM 733 O O . GLU A 1 93 ? 5.398 -9.324 -19.502 1.00 82.94 93 GLU A O 1
ATOM 738 N N . GLU A 1 94 ? 4.511 -7.418 -18.727 1.00 78.06 94 GLU A N 1
ATOM 739 C CA . GLU A 1 94 ? 4.910 -6.600 -19.883 1.00 78.06 94 GLU A CA 1
ATOM 740 C C . GLU A 1 94 ? 6.432 -6.576 -20.087 1.00 78.06 94 GLU A C 1
ATOM 742 O O . GLU A 1 94 ? 6.914 -6.660 -21.218 1.00 78.06 94 GLU A O 1
ATOM 747 N N . ARG A 1 95 ? 7.206 -6.529 -18.995 1.00 71.88 95 ARG A N 1
ATOM 748 C CA . ARG A 1 95 ? 8.676 -6.615 -19.053 1.00 71.88 95 ARG A CA 1
ATOM 749 C C . ARG A 1 95 ? 9.186 -7.985 -19.458 1.00 71.88 95 ARG A C 1
ATOM 751 O O . ARG A 1 95 ? 10.250 -8.073 -20.058 1.00 71.88 95 ARG A O 1
ATOM 758 N N . GLN A 1 96 ? 8.489 -9.052 -19.077 1.00 69.19 96 GLN A N 1
ATOM 759 C CA . GLN A 1 96 ? 8.891 -10.402 -19.466 1.00 69.19 96 GLN A CA 1
ATOM 760 C C . GLN A 1 96 ? 8.705 -10.603 -20.969 1.00 69.19 96 GLN A C 1
ATOM 762 O O . GLN A 1 96 ? 9.639 -11.059 -21.620 1.00 69.19 96 GLN A O 1
ATOM 767 N N . LYS A 1 97 ? 7.580 -10.140 -21.525 1.00 69.50 97 LYS A N 1
ATOM 768 C CA . LYS A 1 97 ? 7.336 -10.162 -22.975 1.00 69.50 97 LYS A CA 1
ATOM 769 C C . LYS A 1 97 ? 8.364 -9.327 -23.744 1.00 69.50 97 LYS A C 1
ATOM 771 O O . LYS A 1 97 ? 8.998 -9.831 -24.661 1.00 69.50 97 LYS A O 1
ATOM 776 N N . SER A 1 98 ? 8.632 -8.093 -23.303 1.00 62.09 98 SER A N 1
ATOM 777 C CA . SER A 1 98 ? 9.621 -7.233 -23.973 1.00 62.09 98 SER A CA 1
ATOM 778 C C . SER A 1 98 ? 11.067 -7.730 -23.844 1.00 62.09 98 SER A C 1
ATOM 780 O O . SER A 1 98 ? 11.915 -7.382 -24.664 1.00 62.09 98 SER A O 1
ATOM 782 N N . ALA A 1 99 ? 11.376 -8.533 -22.822 1.00 60.44 99 ALA A N 1
ATOM 783 C CA . ALA A 1 99 ? 12.678 -9.175 -22.669 1.00 60.44 99 ALA A CA 1
ATOM 784 C C . ALA A 1 99 ? 12.841 -10.420 -23.558 1.00 60.44 99 ALA A C 1
ATOM 786 O O . ALA A 1 99 ? 13.969 -10.719 -23.948 1.00 60.44 99 ALA A O 1
ATOM 787 N N . GLU A 1 100 ? 11.752 -11.127 -23.871 1.00 60.16 100 GLU A N 1
ATOM 788 C CA . GLU A 1 100 ? 11.743 -12.245 -24.824 1.00 60.16 100 GLU A CA 1
ATOM 789 C C . GLU A 1 100 ? 11.922 -11.746 -26.262 1.00 60.16 100 GLU A C 1
ATOM 791 O O . GLU A 1 100 ? 12.803 -12.249 -26.955 1.00 60.16 100 GLU A O 1
ATOM 796 N N . ASP A 1 101 ? 11.219 -10.681 -26.662 1.00 56.06 101 ASP A N 1
ATOM 797 C CA . ASP A 1 101 ? 11.395 -10.044 -27.980 1.00 56.06 101 ASP A CA 1
ATOM 798 C C . ASP A 1 101 ? 12.847 -9.576 -28.199 1.00 56.06 101 ASP A C 1
ATOM 800 O O . ASP A 1 101 ? 13.437 -9.750 -29.261 1.00 56.06 101 ASP A O 1
ATOM 804 N N . VAL A 1 102 ? 13.468 -9.044 -27.143 1.00 58.25 102 VAL A N 1
ATOM 805 C CA . VAL A 1 102 ? 14.858 -8.571 -27.157 1.00 58.25 102 VAL A CA 1
ATOM 806 C C . VAL A 1 102 ? 15.881 -9.689 -27.358 1.00 58.25 102 VAL A C 1
ATOM 808 O O . VAL A 1 102 ? 16.922 -9.431 -27.957 1.00 58.25 102 VAL A O 1
ATOM 811 N N . LYS A 1 103 ? 15.622 -10.896 -26.847 1.00 58.62 103 LYS A N 1
ATOM 812 C CA . LYS A 1 103 ? 16.524 -12.039 -27.042 1.00 58.62 103 LYS A CA 1
ATOM 813 C C . LYS A 1 103 ? 16.443 -12.588 -28.460 1.00 58.62 103 LYS A C 1
ATOM 815 O O . LYS A 1 103 ? 17.462 -12.993 -28.998 1.00 58.62 103 LYS A O 1
ATOM 820 N N . ILE A 1 104 ? 15.253 -12.563 -29.056 1.00 56.62 104 ILE A N 1
ATOM 821 C CA . ILE A 1 104 ? 15.038 -12.999 -30.438 1.00 56.62 104 ILE A CA 1
ATOM 822 C C . ILE A 1 104 ? 15.761 -12.053 -31.411 1.00 56.62 104 ILE A C 1
ATOM 824 O O . ILE A 1 104 ? 16.362 -12.518 -32.375 1.00 56.62 104 ILE A O 1
ATOM 828 N N . ASP A 1 105 ? 15.765 -10.743 -31.140 1.00 54.81 105 ASP A N 1
ATOM 829 C CA . ASP A 1 105 ? 16.538 -9.773 -31.931 1.00 54.81 105 ASP A CA 1
ATOM 830 C C . ASP A 1 105 ? 18.062 -9.983 -31.797 1.00 54.81 105 ASP A C 1
ATOM 832 O O . ASP A 1 105 ? 18.778 -9.902 -32.790 1.00 54.81 105 ASP A O 1
ATOM 836 N N . GLU A 1 106 ? 18.563 -10.281 -30.590 1.00 55.94 106 GLU A N 1
ATOM 837 C CA . GLU A 1 106 ? 20.000 -10.513 -30.345 1.00 55.94 106 GLU A CA 1
ATOM 838 C C . GLU A 1 106 ? 20.497 -11.847 -30.953 1.00 55.94 106 GLU A C 1
ATOM 840 O O . GLU A 1 106 ? 21.588 -11.883 -31.516 1.00 55.94 106 GLU A O 1
ATOM 845 N N . GLU A 1 107 ? 19.694 -12.921 -30.928 1.00 53.00 107 GLU A N 1
ATOM 846 C CA . GLU A 1 107 ? 20.040 -14.214 -31.557 1.00 53.00 107 GLU A CA 1
ATOM 847 C C . GLU A 1 107 ? 19.992 -14.173 -33.100 1.00 53.00 107 GLU A C 1
ATOM 849 O O . GLU A 1 107 ? 20.747 -14.887 -33.768 1.00 53.00 107 GLU A O 1
ATOM 854 N N . ASN A 1 108 ? 19.141 -13.324 -33.687 1.00 50.59 108 ASN A N 1
ATOM 855 C CA . ASN A 1 108 ? 19.095 -13.125 -35.139 1.00 50.59 108 ASN A CA 1
ATOM 856 C C . ASN A 1 108 ? 20.246 -12.235 -35.652 1.00 50.59 108 ASN A C 1
ATOM 858 O O . ASN A 1 108 ? 20.706 -12.442 -36.769 1.00 50.59 108 ASN A O 1
ATOM 862 N N . GLU A 1 109 ? 20.749 -11.282 -34.855 1.00 50.97 109 GLU A N 1
ATOM 863 C CA . GLU A 1 109 ? 21.922 -10.468 -35.229 1.00 50.97 109 GLU A CA 1
ATOM 864 C C . GLU A 1 109 ? 23.249 -11.258 -35.125 1.00 50.97 109 GLU A C 1
ATOM 866 O O . GLU A 1 109 ? 24.140 -11.038 -35.941 1.00 50.97 109 GLU A O 1
ATOM 871 N N . GLU A 1 110 ? 23.388 -12.217 -34.195 1.00 50.59 110 GLU A N 1
ATOM 872 C CA . GLU A 1 110 ? 24.590 -13.080 -34.083 1.00 50.59 110 GLU A CA 1
ATOM 873 C C . GLU A 1 110 ? 24.680 -14.182 -35.157 1.00 50.59 110 GLU A C 1
ATOM 875 O O . GLU A 1 110 ? 25.743 -14.772 -35.347 1.00 50.59 110 GLU A O 1
ATOM 880 N N . THR A 1 111 ? 23.587 -14.485 -35.862 1.00 47.88 111 THR A N 1
ATOM 881 C CA . THR A 1 111 ? 23.556 -15.520 -36.913 1.00 47.88 111 THR A CA 1
ATOM 882 C C . THR A 1 111 ? 23.746 -14.973 -38.333 1.00 47.88 111 THR A C 1
ATOM 884 O O . THR A 1 111 ? 23.868 -15.768 -39.268 1.00 47.88 111 THR A O 1
ATOM 887 N N . GLU A 1 112 ? 23.821 -13.646 -38.502 1.00 45.31 112 GLU A N 1
ATOM 888 C CA . GLU A 1 112 ? 24.069 -12.969 -39.787 1.00 45.31 112 GLU A CA 1
ATOM 889 C C . GLU A 1 112 ? 25.516 -12.434 -39.971 1.00 45.31 112 GLU A C 1
ATOM 891 O O . GLU A 1 112 ? 25.811 -11.877 -41.034 1.00 45.31 112 GLU A O 1
ATOM 896 N N . GLU A 1 113 ? 26.431 -12.627 -39.005 1.00 41.81 113 GLU A N 1
ATOM 897 C CA . GLU A 1 113 ? 27.897 -12.446 -39.190 1.00 41.81 113 GLU A CA 1
ATOM 898 C C . GLU A 1 113 ? 28.580 -13.676 -39.819 1.00 41.81 113 GLU A C 1
ATOM 900 O O . GLU A 1 113 ? 29.474 -13.469 -40.680 1.00 41.81 113 GLU A O 1
#

Solvent-accessible surface area (backbone atoms only — not comparable to full-atom values): 6228 Å² total; per-residue (Å²): 128,89,56,72,64,59,57,52,51,51,51,52,51,52,51,52,52,51,53,51,52,53,51,53,51,51,52,51,51,53,53,52,51,52,49,52,54,50,51,50,54,44,48,55,43,52,52,51,44,51,53,49,53,49,46,24,72,73,67,75,42,91,49,64,68,62,48,53,50,44,50,54,54,45,53,52,48,50,51,54,49,50,56,50,50,51,51,53,49,52,60,47,52,55,49,50,54,58,52,51,57,50,49,55,53,54,57,55,59,70,72,74,117

Sequence (113 aa):
MANWNDIKLNVSRAANKTIKKAGELADSASMNIKLKTLNAKLGDRFEVLGKLTYKQLKFDTSHAEEISKVIAEIDELREQIKQLKEKIAEAKEERQKSAEDVKIDEENEETEE

Mean predicted aligned error: 10.4 Å

Secondary structure (DSSP, 8-state):
---HHHHHHHHHHHHHHHHHHHHHHHHHHHHHHHHHHHHHHHHHHHHHHHHHHHHHHHH----HHHHHHHHHHHHHHHHHHHHHHHHHHHHHHHHHHHHHHHHHHHHHHHT--

Foldseek 3Di:
DDDPVVVVVVVVVVVVVVVVVVVLVVVLVVLVVVLVVLVVVLVVLVVVLVVLVCCCVPVVDDPPVVNVVSVVVNVVSVVVSVVSVVVSVVSVVVVVVVVVVVVVVVVVVVVVD